Protein AF-A0A8X6IL96-F1 (afdb_monomer)

Sequence (147 aa):
MFSKVCVLGLVLCCLVVASRQVVKYKYFDEYLLHLEKRQQTILVEEVEIKVASPLLIRTGVVRSKEEQCCVLGQMAGEKGYHCFSHFYAARILYRNYNRVHNKKIPALLKGKPNPTADKLMRTFGQCVAHRGAIFHKCCRHAALMST

Solvent-accessible surface area (backbone atoms only — not comparable to full-atom values): 8749 Å² total; per-residue (Å²): 144,73,80,73,65,63,59,58,56,55,59,59,58,65,68,70,67,67,76,76,76,76,82,80,61,93,44,63,76,58,44,59,65,69,45,55,70,69,58,34,40,66,69,61,54,66,53,83,77,87,89,80,85,93,84,81,93,75,82,68,65,63,66,48,75,62,53,48,22,25,53,56,12,27,56,32,11,63,69,73,42,82,40,57,33,68,80,47,40,67,58,43,50,52,53,52,52,51,47,63,62,46,65,71,44,48,87,80,42,95,63,81,83,58,66,54,53,52,49,39,53,51,51,51,42,51,23,34,74,77,38,24,70,48,19,23,52,32,3,49,54,31,35,66,73,66,110

Structure (mmCIF, N/CA/C/O backbone):
data_AF-A0A8X6IL96-F1
#
_entry.id   AF-A0A8X6IL96-F1
#
loop_
_atom_site.group_PDB
_atom_site.id
_atom_site.type_symbol
_atom_site.label_atom_id
_atom_site.label_alt_id
_atom_site.label_comp_id
_atom_site.label_asym_id
_atom_site.label_entity_id
_atom_site.label_seq_id
_atom_site.pdbx_PDB_ins_code
_atom_site.Cartn_x
_atom_site.Cartn_y
_atom_site.Cartn_z
_atom_site.occupancy
_atom_site.B_iso_or_equiv
_atom_site.auth_seq_id
_atom_site.auth_comp_id
_atom_site.auth_asym_id
_atom_site.auth_atom_id
_atom_site.pdbx_PDB_model_num
ATOM 1 N N . MET A 1 1 ? 2.330 24.286 -56.671 1.00 46.97 1 MET A N 1
ATOM 2 C CA . MET A 1 1 ? 3.236 24.407 -55.501 1.00 46.97 1 MET A CA 1
ATOM 3 C C . MET A 1 1 ? 2.550 24.012 -54.175 1.00 46.97 1 MET A C 1
ATOM 5 O O . MET A 1 1 ? 2.704 24.717 -53.195 1.00 46.97 1 MET A O 1
ATOM 9 N N . PHE A 1 2 ? 1.841 22.873 -54.087 1.00 45.78 2 PHE A N 1
ATOM 10 C CA . PHE A 1 2 ? 1.086 22.505 -52.862 1.00 45.78 2 PHE A CA 1
ATOM 11 C C . PHE A 1 2 ? 1.437 21.134 -52.257 1.00 45.78 2 PHE A C 1
ATOM 13 O O . PHE A 1 2 ? 0.900 20.754 -51.226 1.00 45.78 2 PHE A O 1
ATOM 20 N N . SER A 1 3 ? 2.377 20.392 -52.848 1.00 46.38 3 SER A N 1
ATOM 21 C CA . SER A 1 3 ? 2.604 18.986 -52.473 1.00 46.38 3 SER A CA 1
ATOM 22 C C . SER A 1 3 ? 3.646 18.773 -51.356 1.00 46.38 3 SER A C 1
ATOM 24 O O . SER A 1 3 ? 3.723 17.693 -50.785 1.00 46.38 3 SER A O 1
ATOM 26 N N . LYS A 1 4 ? 4.432 19.797 -50.981 1.00 45.28 4 LYS A N 1
ATOM 27 C CA . LYS A 1 4 ? 5.501 19.662 -49.963 1.00 45.28 4 LYS A CA 1
ATOM 28 C C . LYS A 1 4 ? 5.077 20.006 -48.528 1.00 45.28 4 LYS A C 1
ATOM 30 O O . LYS A 1 4 ? 5.771 19.627 -47.593 1.00 45.28 4 LYS A O 1
ATOM 35 N N . VAL A 1 5 ? 3.940 20.681 -48.338 1.00 49.28 5 VAL A N 1
ATOM 36 C CA . VAL A 1 5 ? 3.504 21.158 -47.009 1.00 49.28 5 VAL A CA 1
ATOM 37 C C . VAL A 1 5 ? 2.803 20.056 -46.198 1.00 49.28 5 VAL A C 1
ATOM 39 O O . VAL A 1 5 ? 2.923 20.023 -44.978 1.00 49.28 5 VAL A O 1
ATOM 42 N N . CYS A 1 6 ? 2.151 19.090 -46.855 1.00 46.53 6 CYS A N 1
ATOM 43 C CA . CYS A 1 6 ? 1.444 18.005 -46.160 1.00 46.53 6 CYS A CA 1
ATOM 44 C C . CYS A 1 6 ? 2.375 16.959 -45.527 1.00 46.53 6 CYS A C 1
ATOM 46 O O . CYS A 1 6 ? 2.020 16.357 -44.518 1.00 46.53 6 CYS A O 1
ATOM 48 N N . VAL A 1 7 ? 3.576 16.753 -46.077 1.00 50.50 7 VAL A N 1
ATOM 49 C CA . VAL A 1 7 ? 4.490 15.709 -45.579 1.00 50.50 7 VAL A CA 1
ATOM 50 C C . VAL A 1 7 ? 5.169 16.137 -44.273 1.00 50.50 7 VAL A C 1
ATOM 52 O O . VAL A 1 7 ? 5.354 15.310 -43.384 1.00 50.50 7 VAL A O 1
ATOM 55 N N . LEU A 1 8 ? 5.460 17.433 -44.091 1.00 49.06 8 LEU A N 1
ATOM 56 C CA . LEU A 1 8 ? 6.066 17.927 -42.847 1.00 49.06 8 LEU A CA 1
ATOM 57 C C . LEU A 1 8 ? 5.102 17.887 -41.648 1.00 49.06 8 LEU A C 1
ATOM 59 O O . LEU A 1 8 ? 5.537 17.611 -40.532 1.00 49.06 8 LEU A O 1
ATOM 63 N N . GLY A 1 9 ? 3.802 18.121 -41.866 1.00 46.28 9 GLY A N 1
ATOM 64 C CA . GLY A 1 9 ? 2.798 18.077 -40.793 1.00 46.28 9 GLY A CA 1
ATOM 65 C C . GLY A 1 9 ? 2.574 16.669 -40.227 1.00 46.28 9 GLY A C 1
ATOM 66 O O . GLY A 1 9 ? 2.396 16.503 -39.021 1.00 46.28 9 GLY A O 1
ATOM 67 N N . LEU A 1 10 ? 2.656 15.644 -41.080 1.00 49.88 10 LEU A N 1
ATOM 68 C CA . LEU A 1 10 ? 2.497 14.240 -40.684 1.00 49.88 10 LEU A CA 1
ATOM 69 C C . LEU A 1 10 ? 3.703 13.704 -39.902 1.00 49.88 10 LEU A C 1
ATOM 71 O O . LEU A 1 10 ? 3.520 12.973 -38.931 1.00 49.88 10 LEU A O 1
ATOM 75 N N . VAL A 1 11 ? 4.926 14.120 -40.248 1.00 50.78 11 VAL A N 1
ATOM 76 C CA . VAL A 1 11 ? 6.131 13.715 -39.502 1.00 50.78 11 VAL A CA 1
ATOM 77 C C . VAL A 1 11 ? 6.166 14.353 -38.105 1.00 50.78 11 VAL A C 1
ATOM 79 O O . VAL A 1 11 ? 6.586 13.701 -37.149 1.00 50.78 11 VAL A O 1
ATOM 82 N N . LEU A 1 12 ? 5.650 15.579 -37.947 1.00 50.31 12 LEU A N 1
ATOM 83 C CA . LEU A 1 12 ? 5.562 16.233 -36.635 1.00 50.31 12 LEU A CA 1
ATOM 84 C C . LEU A 1 12 ? 4.483 15.621 -35.723 1.00 50.31 12 LEU A C 1
ATOM 86 O O . LEU A 1 12 ? 4.676 15.567 -34.511 1.00 50.31 12 LEU A O 1
ATOM 90 N N . CYS A 1 13 ? 3.375 15.118 -36.278 1.00 43.75 13 CYS A N 1
ATOM 91 C CA . CYS A 1 13 ? 2.331 14.446 -35.492 1.00 43.75 13 CYS A CA 1
ATOM 92 C C . CYS A 1 13 ? 2.753 13.055 -34.987 1.00 43.75 13 CYS A C 1
ATOM 94 O O . CYS A 1 13 ? 2.329 12.642 -33.907 1.00 43.75 13 CYS A O 1
ATOM 96 N N . CYS A 1 14 ? 3.628 12.348 -35.709 1.00 44.75 14 CYS A N 1
ATOM 97 C CA . CYS A 1 14 ? 4.111 11.028 -35.291 1.00 44.75 14 CYS A CA 1
ATOM 98 C C . CYS A 1 14 ? 5.092 11.070 -34.104 1.00 44.75 14 CYS A C 1
ATOM 100 O O . CYS A 1 14 ? 5.246 10.066 -33.414 1.00 44.75 14 CYS A O 1
ATOM 102 N N . LEU A 1 15 ? 5.730 12.213 -33.824 1.00 46.31 15 LEU A N 1
ATOM 103 C CA . LEU A 1 15 ? 6.689 12.344 -32.718 1.00 46.31 15 LEU A CA 1
ATOM 104 C C . LEU A 1 15 ? 6.036 12.617 -31.351 1.00 46.31 15 LEU A C 1
ATOM 106 O O . LEU A 1 15 ? 6.698 12.466 -30.326 1.00 46.31 15 LEU A O 1
ATOM 110 N N . VAL A 1 16 ? 4.751 12.992 -31.303 1.00 48.62 16 VAL A N 1
ATOM 111 C CA . VAL A 1 16 ? 4.069 13.374 -30.045 1.00 48.62 16 VAL A CA 1
ATOM 112 C C . VAL A 1 16 ? 3.215 12.245 -29.460 1.00 48.62 16 VAL A C 1
ATOM 114 O O . VAL A 1 16 ? 2.773 12.334 -28.315 1.00 48.62 16 VAL A O 1
ATOM 117 N N . VAL A 1 17 ? 3.072 11.112 -30.156 1.00 49.69 17 VAL A N 1
ATOM 118 C CA . VAL A 1 17 ? 2.607 9.873 -29.513 1.00 49.69 17 VAL A CA 1
ATOM 119 C C . VAL A 1 17 ? 3.790 9.261 -28.765 1.00 49.69 17 VAL A C 1
ATOM 121 O O . VAL A 1 17 ? 4.285 8.182 -29.083 1.00 49.69 17 VAL A O 1
ATOM 124 N N . ALA A 1 18 ? 4.271 9.981 -27.750 1.00 52.44 18 ALA A N 1
ATOM 125 C CA . ALA A 1 18 ? 5.062 9.400 -26.687 1.00 52.44 18 ALA A CA 1
ATOM 126 C C . ALA A 1 18 ? 4.180 8.324 -26.050 1.00 52.44 18 ALA A C 1
ATOM 128 O O . ALA A 1 18 ? 3.331 8.612 -25.203 1.00 52.44 18 ALA A O 1
ATOM 129 N N . SER A 1 19 ? 4.333 7.092 -26.536 1.00 50.28 19 SER A N 1
ATOM 130 C CA . SER A 1 19 ? 3.793 5.892 -25.923 1.00 50.28 19 SER A CA 1
ATOM 131 C C . SER A 1 19 ? 4.208 5.940 -24.460 1.00 50.28 19 SER A C 1
ATOM 133 O O . SER A 1 19 ? 5.371 5.711 -24.120 1.00 50.28 19 SER A O 1
ATOM 135 N N . ARG A 1 20 ? 3.282 6.351 -23.587 1.00 53.88 20 ARG A N 1
ATOM 136 C CA . ARG A 1 20 ? 3.468 6.259 -22.145 1.00 53.88 20 ARG A CA 1
ATOM 137 C C . ARG A 1 20 ? 3.554 4.770 -21.863 1.00 53.88 20 ARG A C 1
ATOM 139 O O . ARG A 1 20 ? 2.524 4.119 -21.710 1.00 53.88 20 ARG A O 1
ATOM 146 N N . GLN A 1 21 ? 4.768 4.222 -21.853 1.00 54.84 21 GLN A N 1
ATOM 147 C CA . GLN A 1 21 ? 5.010 2.872 -21.372 1.00 54.84 21 GLN A CA 1
ATOM 148 C C . GLN A 1 21 ? 4.441 2.811 -19.957 1.00 54.84 21 GLN A C 1
ATOM 150 O O . GLN A 1 21 ? 4.971 3.419 -19.027 1.00 54.84 21 GLN A O 1
ATOM 155 N N . VAL A 1 22 ? 3.300 2.140 -19.811 1.00 62.34 22 VAL A N 1
ATOM 156 C CA . VAL A 1 22 ? 2.684 1.924 -18.509 1.00 62.34 22 VAL A CA 1
ATOM 157 C C . VAL A 1 22 ? 3.603 0.959 -17.781 1.00 62.34 22 VAL A C 1
ATOM 159 O O . VAL A 1 22 ? 3.619 -0.237 -18.071 1.00 62.34 22 VAL A O 1
ATOM 162 N N . VAL A 1 23 ? 4.423 1.487 -16.874 1.00 74.88 23 VAL A N 1
ATOM 163 C CA . VAL A 1 23 ? 5.294 0.666 -16.036 1.00 74.88 23 VAL A CA 1
ATOM 164 C C . VAL A 1 23 ? 4.398 -0.258 -15.214 1.00 74.88 23 VAL A C 1
ATOM 166 O O . VAL A 1 23 ? 3.677 0.184 -14.319 1.00 74.88 23 VAL A O 1
ATOM 169 N N . LYS A 1 24 ? 4.401 -1.551 -15.549 1.00 79.38 24 LYS A N 1
ATOM 170 C CA . LYS A 1 24 ? 3.616 -2.558 -14.838 1.00 79.38 24 LYS A CA 1
ATOM 171 C C . LYS A 1 24 ? 4.460 -3.134 -13.710 1.00 79.38 24 LYS A C 1
ATOM 173 O O . LYS A 1 24 ? 5.390 -3.901 -13.943 1.00 79.38 24 LYS A O 1
ATOM 178 N N . TYR A 1 25 ? 4.130 -2.769 -12.479 1.00 88.31 25 TYR A N 1
ATOM 179 C CA . TYR A 1 25 ? 4.775 -3.339 -11.299 1.00 88.31 25 TYR A CA 1
ATOM 180 C C . TYR A 1 25 ? 4.190 -4.713 -10.998 1.00 88.31 25 TYR A C 1
ATOM 182 O O . TYR A 1 25 ? 2.971 -4.888 -11.040 1.00 88.31 25 TYR A O 1
ATOM 190 N N . LYS A 1 26 ? 5.050 -5.678 -10.658 1.00 88.19 26 LYS A N 1
ATOM 191 C CA . LYS A 1 26 ? 4.630 -7.055 -10.359 1.00 88.19 26 LYS A CA 1
ATOM 192 C C . LYS A 1 26 ? 3.890 -7.150 -9.023 1.00 88.19 26 LYS A C 1
ATOM 194 O O . LYS A 1 26 ? 3.049 -8.024 -8.840 1.00 88.19 26 LYS A O 1
ATOM 199 N N . TYR A 1 27 ? 4.186 -6.241 -8.098 1.00 89.94 27 TYR A N 1
ATOM 200 C CA . TYR A 1 27 ? 3.630 -6.250 -6.752 1.00 89.94 27 TYR A CA 1
ATOM 201 C C . TYR A 1 27 ? 3.235 -4.845 -6.300 1.00 89.94 27 TYR A C 1
ATOM 203 O O . TYR A 1 27 ? 3.864 -3.852 -6.669 1.00 89.94 27 TYR A O 1
ATOM 211 N N . PHE A 1 28 ? 2.234 -4.772 -5.426 1.00 92.06 28 PHE A N 1
ATOM 212 C CA . PHE A 1 28 ? 1.689 -3.502 -4.953 1.00 92.06 28 PHE A 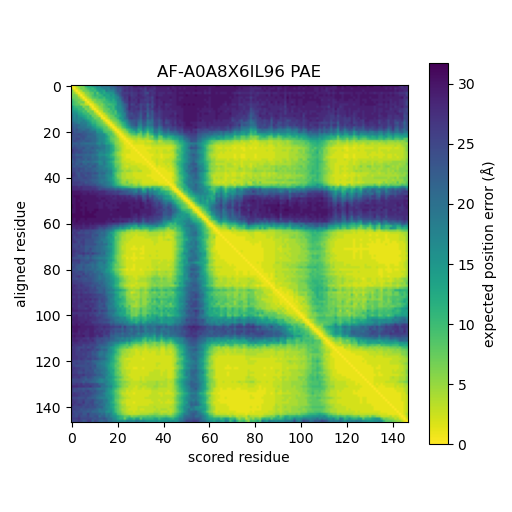CA 1
ATOM 213 C C . PHE A 1 28 ? 2.717 -2.635 -4.208 1.00 92.06 28 PHE A C 1
ATOM 215 O O . PHE A 1 28 ? 2.788 -1.433 -4.427 1.00 92.06 28 PHE A O 1
ATOM 222 N N . ASP A 1 29 ? 3.588 -3.222 -3.387 1.00 89.56 29 ASP A N 1
ATOM 223 C CA . ASP A 1 29 ? 4.638 -2.475 -2.685 1.00 89.56 29 ASP A CA 1
ATOM 224 C C . ASP A 1 29 ? 5.728 -1.918 -3.615 1.00 89.56 29 ASP A C 1
ATOM 226 O O . ASP A 1 29 ? 6.383 -0.945 -3.260 1.00 89.56 29 ASP A O 1
ATOM 230 N N . GLU A 1 30 ? 5.936 -2.494 -4.803 1.00 90.12 30 GLU A N 1
ATOM 231 C CA . GLU A 1 30 ? 6.770 -1.851 -5.832 1.00 90.12 30 GLU A CA 1
ATOM 232 C C . GLU A 1 30 ? 6.073 -0.636 -6.427 1.00 90.12 30 GLU A C 1
ATOM 234 O O . GLU A 1 30 ? 6.703 0.409 -6.574 1.00 90.12 30 GLU A O 1
ATOM 239 N N . TYR A 1 31 ? 4.777 -0.756 -6.711 1.00 91.19 31 TYR A N 1
ATOM 240 C CA . TYR A 1 31 ? 3.972 0.353 -7.205 1.00 91.19 31 TYR A CA 1
ATOM 241 C C . TYR A 1 31 ? 3.975 1.537 -6.227 1.00 91.19 31 TYR A C 1
ATOM 243 O O . TYR A 1 31 ? 4.247 2.664 -6.637 1.00 91.19 31 TYR A O 1
ATOM 251 N N . LEU A 1 32 ? 3.800 1.286 -4.923 1.00 90.25 32 LEU A N 1
ATOM 252 C CA . LEU A 1 32 ? 3.828 2.331 -3.888 1.00 90.25 32 LEU A CA 1
ATOM 253 C C . LEU A 1 32 ? 5.125 3.159 -3.887 1.00 90.25 32 LEU A C 1
ATOM 255 O O . LEU A 1 32 ? 5.089 4.358 -3.620 1.00 90.25 32 LEU A O 1
ATOM 259 N N . LEU A 1 33 ? 6.269 2.544 -4.206 1.00 87.44 33 LEU A N 1
ATOM 260 C CA . LEU A 1 33 ? 7.567 3.231 -4.234 1.00 87.44 33 LEU A CA 1
ATOM 261 C C . LEU A 1 33 ? 7.748 4.162 -5.430 1.00 87.44 33 LEU A C 1
ATOM 263 O O . LEU A 1 33 ? 8.573 5.073 -5.363 1.00 87.44 33 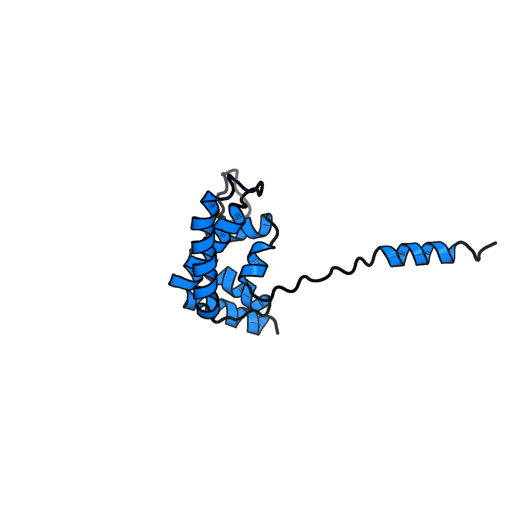LEU A O 1
ATOM 267 N N . HIS A 1 34 ? 6.982 3.940 -6.492 1.00 88.00 34 HIS A N 1
ATOM 268 C CA . HIS A 1 34 ? 7.055 4.717 -7.724 1.00 88.00 34 HIS A CA 1
ATOM 269 C C . HIS A 1 34 ? 5.903 5.708 -7.875 1.00 88.00 34 HIS A C 1
ATOM 271 O O . HIS A 1 34 ? 5.853 6.439 -8.862 1.00 88.00 34 HIS A O 1
ATOM 277 N N . LEU A 1 35 ? 4.999 5.766 -6.894 1.00 87.50 35 LEU A N 1
ATOM 278 C CA . LEU A 1 35 ? 4.035 6.852 -6.791 1.00 87.50 35 LEU A CA 1
ATOM 279 C C . LEU A 1 35 ? 4.755 8.198 -6.796 1.00 87.50 35 LEU A C 1
ATOM 281 O O . LEU A 1 35 ? 5.843 8.339 -6.228 1.00 87.50 35 LEU A O 1
ATOM 285 N N . GLU A 1 36 ? 4.110 9.209 -7.369 1.00 86.69 36 GLU A N 1
ATOM 286 C CA . GLU A 1 36 ? 4.611 10.573 -7.269 1.00 86.69 36 GLU A CA 1
ATOM 287 C C . GLU A 1 36 ? 4.746 10.966 -5.797 1.00 86.69 36 GLU A C 1
ATOM 289 O O . GLU A 1 36 ? 3.916 10.600 -4.959 1.00 86.69 36 GLU A O 1
ATOM 294 N N . LYS A 1 37 ? 5.762 11.769 -5.465 1.00 83.50 37 LYS A N 1
ATOM 295 C CA . LYS A 1 37 ? 6.010 12.186 -4.077 1.00 83.50 37 LYS A CA 1
ATOM 296 C C . LYS A 1 37 ? 4.759 12.786 -3.424 1.00 83.50 37 LYS A C 1
ATOM 298 O O . LYS A 1 37 ? 4.491 12.497 -2.267 1.00 83.50 37 LYS A O 1
ATOM 303 N N . ARG A 1 38 ? 3.957 13.546 -4.180 1.00 83.62 38 ARG A N 1
ATOM 304 C CA . ARG A 1 38 ? 2.677 14.105 -3.717 1.00 83.62 38 ARG A CA 1
ATOM 305 C C . ARG A 1 38 ? 1.674 13.019 -3.316 1.00 83.62 38 ARG A C 1
ATOM 307 O O . ARG A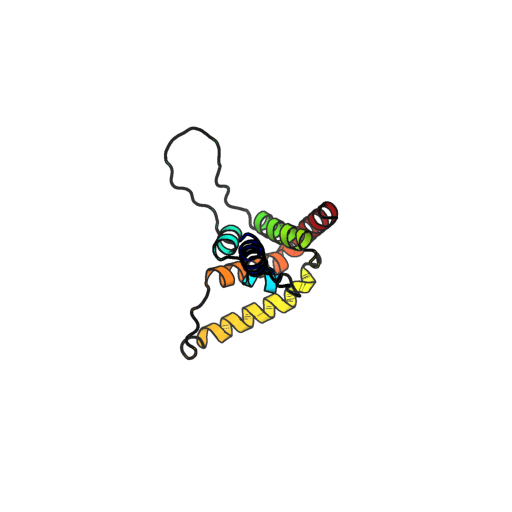 1 38 ? 1.038 13.140 -2.276 1.00 83.62 38 ARG A O 1
ATOM 314 N N . GLN A 1 39 ? 1.544 11.963 -4.115 1.00 85.31 39 GLN A N 1
ATOM 315 C CA . GLN A 1 39 ? 0.657 10.838 -3.813 1.00 85.31 39 GLN A CA 1
ATOM 3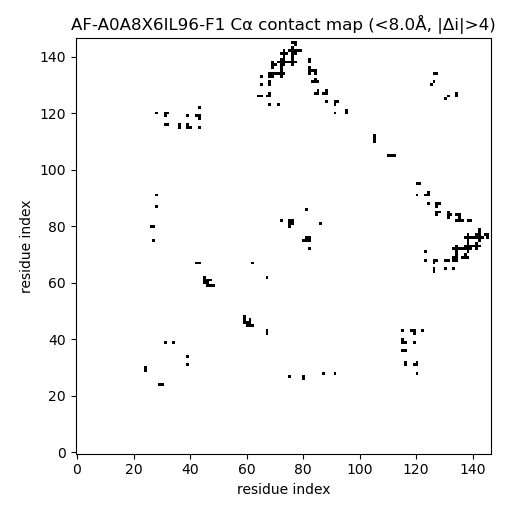16 C C . GLN A 1 39 ? 1.152 10.061 -2.596 1.00 85.31 39 GLN A C 1
ATOM 318 O O . GLN A 1 39 ? 0.356 9.745 -1.718 1.00 85.31 39 GLN A O 1
ATOM 323 N N . GLN A 1 40 ? 2.465 9.816 -2.505 1.00 87.19 40 GLN A N 1
ATOM 324 C CA . GLN A 1 40 ? 3.059 9.202 -1.317 1.00 87.19 40 GLN A CA 1
ATOM 325 C C . GLN A 1 40 ? 2.717 10.031 -0.080 1.00 87.19 40 GLN A C 1
ATOM 327 O O . GLN A 1 40 ? 2.172 9.491 0.871 1.00 87.19 40 GLN A O 1
ATOM 332 N N . THR A 1 41 ? 2.950 11.343 -0.128 1.00 84.25 41 THR A N 1
ATOM 333 C CA . TH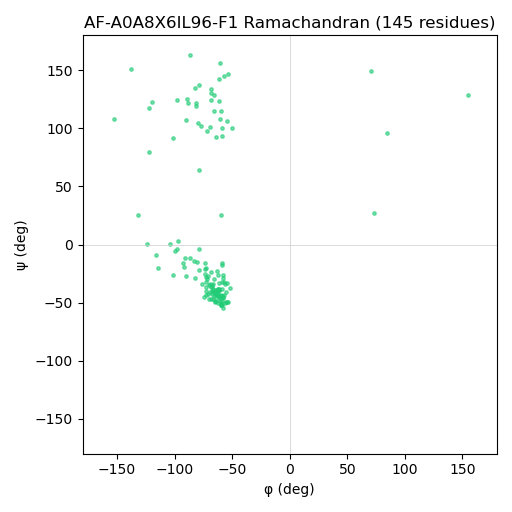R A 1 41 ? 2.633 12.278 0.953 1.00 84.25 41 THR A CA 1
ATOM 334 C C . THR A 1 41 ? 1.167 12.191 1.379 1.00 84.25 41 THR A C 1
ATOM 336 O O . THR A 1 41 ? 0.914 11.972 2.554 1.00 84.25 41 THR A O 1
ATOM 339 N N . ILE A 1 42 ? 0.206 12.233 0.450 1.00 84.12 42 ILE A N 1
ATOM 340 C CA . ILE A 1 42 ? -1.236 12.127 0.764 1.00 84.12 42 ILE A CA 1
ATOM 341 C C . ILE A 1 42 ? -1.592 10.812 1.480 1.00 84.12 42 ILE A C 1
ATOM 343 O O . ILE A 1 42 ? -2.520 10.779 2.290 1.00 84.12 42 ILE A O 1
ATOM 347 N N . LEU A 1 43 ? -0.875 9.726 1.179 1.00 83.81 43 LEU A N 1
ATOM 348 C CA . LEU A 1 43 ? -1.088 8.418 1.801 1.00 83.81 43 LEU A CA 1
ATOM 349 C C . LEU A 1 43 ? -0.473 8.304 3.201 1.00 83.81 43 LEU A C 1
ATOM 351 O O . LEU A 1 43 ? -0.891 7.432 3.961 1.00 83.81 43 LEU A O 1
ATOM 355 N N . VAL A 1 44 ? 0.516 9.142 3.541 1.00 80.56 44 VAL A N 1
ATOM 356 C CA . VAL A 1 44 ? 1.203 9.097 4.847 1.00 80.56 44 VAL A CA 1
ATOM 357 C C . VAL A 1 44 ? 1.032 10.338 5.720 1.00 80.56 44 VAL A C 1
ATOM 359 O O . VAL A 1 44 ? 1.493 10.329 6.868 1.00 80.56 44 VAL A O 1
ATOM 362 N N . GLU A 1 45 ? 0.453 11.413 5.199 1.00 72.88 45 GLU A N 1
ATOM 363 C CA . GLU A 1 45 ? 0.135 12.613 5.965 1.00 72.88 45 GLU A CA 1
ATOM 364 C C . GLU A 1 45 ? -1.184 12.463 6.719 1.00 72.88 45 GLU A C 1
ATOM 366 O O . GLU A 1 45 ? -2.209 12.036 6.185 1.00 72.88 45 GLU A O 1
ATOM 371 N N . GLU A 1 46 ? -1.124 12.874 7.980 1.00 58.81 46 GLU A N 1
ATOM 372 C CA . GLU A 1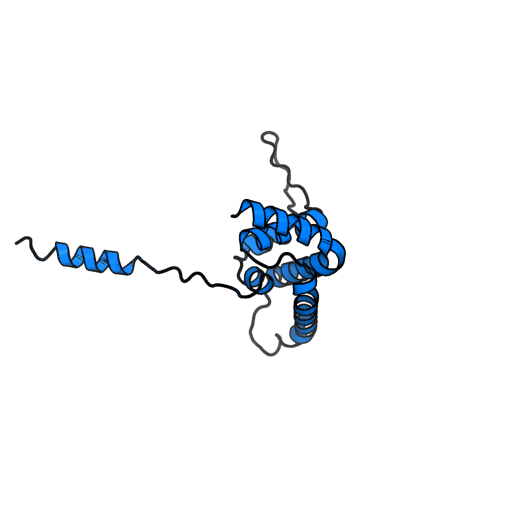 46 ? -2.265 13.359 8.740 1.00 58.81 46 GLU A CA 1
ATOM 373 C C . GLU A 1 46 ? -2.428 14.825 8.317 1.00 58.81 46 GLU A C 1
ATOM 375 O O . GLU A 1 46 ? -1.478 15.602 8.405 1.00 58.81 46 GLU A O 1
ATOM 380 N N . VAL A 1 47 ? -3.567 15.192 7.730 1.00 49.34 47 VAL A N 1
ATOM 381 C CA . VAL A 1 47 ? -3.749 16.532 7.156 1.00 49.34 47 VAL A CA 1
ATOM 382 C C . VAL A 1 47 ? -3.992 17.536 8.291 1.00 49.34 47 VAL A C 1
ATOM 384 O O . VAL A 1 47 ? -5.104 17.610 8.803 1.00 49.34 47 VAL A O 1
ATOM 387 N N . GLU A 1 48 ? -2.980 18.318 8.679 1.00 41.81 48 GLU A N 1
ATOM 388 C CA . GLU A 1 48 ? -3.135 19.493 9.556 1.00 41.81 48 GLU A CA 1
ATOM 389 C C . GLU A 1 48 ? -3.414 20.754 8.716 1.00 41.81 48 GLU A C 1
ATOM 391 O O . GLU A 1 48 ? -2.644 21.093 7.816 1.00 41.81 48 GLU A O 1
ATOM 396 N N . ILE A 1 49 ? -4.503 21.480 9.005 1.00 42.06 49 ILE A N 1
ATOM 397 C CA . ILE A 1 49 ? -4.833 22.756 8.344 1.00 42.06 49 ILE A CA 1
ATOM 398 C C . ILE A 1 49 ? -4.887 23.872 9.391 1.00 42.06 49 ILE A C 1
ATOM 400 O O . ILE A 1 49 ? -5.665 23.814 10.341 1.00 42.06 49 ILE A O 1
ATOM 404 N N . LYS A 1 50 ? -4.068 24.913 9.184 1.00 37.44 50 LYS A N 1
ATOM 405 C CA . LYS A 1 50 ? -4.105 26.177 9.933 1.00 37.44 50 LYS A CA 1
ATOM 406 C C . LYS A 1 50 ? -5.383 26.958 9.609 1.00 37.44 50 LYS A C 1
ATOM 408 O O . LYS A 1 50 ? -5.754 27.109 8.449 1.00 37.44 50 LYS A O 1
ATOM 413 N N . VAL A 1 51 ? -6.017 27.457 10.665 1.00 35.19 51 VAL A N 1
ATOM 414 C CA . VAL A 1 51 ? -7.313 28.145 10.678 1.00 35.19 51 VAL A CA 1
ATOM 415 C C . VAL A 1 51 ? -7.232 29.512 9.993 1.00 35.19 51 VAL A C 1
ATOM 417 O O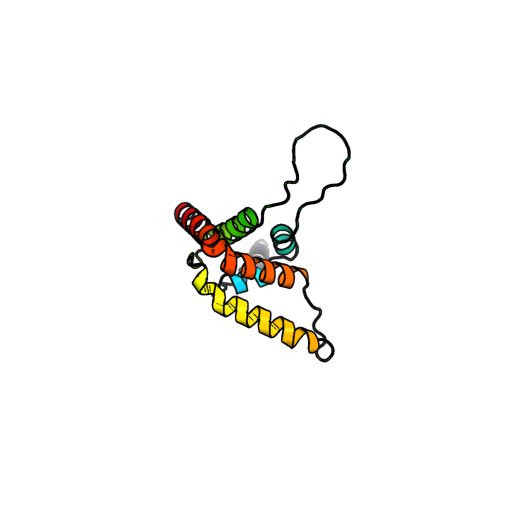 . VAL A 1 51 ? -6.471 30.370 10.431 1.00 35.19 51 VAL A O 1
ATOM 420 N N . ALA A 1 52 ? -8.076 29.743 8.984 1.00 34.72 52 ALA A N 1
ATOM 421 C CA . ALA A 1 52 ? -8.556 31.078 8.632 1.00 34.72 52 ALA A CA 1
ATOM 422 C C . ALA A 1 52 ? -9.941 31.003 7.957 1.00 34.72 52 ALA A C 1
ATOM 424 O O . ALA A 1 52 ? -10.061 30.616 6.799 1.00 34.72 52 ALA A O 1
ATOM 425 N N . SER A 1 53 ? -10.945 31.447 8.715 1.00 33.84 53 SER A N 1
ATOM 426 C CA . SER A 1 53 ? -12.276 31.923 8.314 1.00 33.84 53 SER A CA 1
ATOM 427 C C . SER A 1 53 ? -13.346 30.957 7.773 1.00 33.84 53 SER A C 1
ATOM 429 O O . SER A 1 53 ? -13.048 29.919 7.185 1.00 33.84 53 SER A O 1
ATOM 431 N N . PRO A 1 54 ? -14.632 31.291 8.028 1.00 47.94 54 PRO A N 1
ATOM 432 C CA . PRO A 1 54 ? -15.750 30.370 7.951 1.00 47.94 54 PRO A CA 1
ATOM 433 C C . PRO A 1 54 ? -16.457 30.520 6.607 1.00 47.94 54 PRO A C 1
ATOM 435 O O . PRO A 1 54 ? -16.867 31.622 6.266 1.00 47.94 54 PRO A O 1
ATOM 438 N N . LEU A 1 55 ? -16.582 29.422 5.863 1.00 40.22 55 LEU A N 1
ATOM 439 C CA . LEU A 1 55 ? -17.643 29.073 4.903 1.00 40.22 55 LEU A CA 1
ATOM 440 C C . LEU A 1 55 ? -17.045 28.086 3.886 1.00 40.22 55 LEU A C 1
ATOM 442 O O . LEU A 1 55 ? -16.006 28.347 3.291 1.00 40.22 55 LEU A O 1
ATOM 446 N N . LEU A 1 56 ? -17.743 26.963 3.694 1.00 38.78 56 LEU A N 1
ATOM 447 C CA . LEU A 1 56 ? -17.381 25.759 2.927 1.00 38.78 56 LEU A CA 1
ATOM 448 C C . LEU A 1 56 ? -16.535 24.728 3.689 1.00 38.78 56 LEU A C 1
ATOM 450 O O . LEU A 1 56 ? -15.311 24.756 3.773 1.00 38.78 56 LEU A O 1
ATOM 454 N N . ILE A 1 57 ? -17.274 23.760 4.225 1.00 43.78 57 ILE A N 1
ATOM 455 C CA . ILE A 1 57 ? -16.821 22.565 4.925 1.00 43.78 57 ILE A CA 1
ATOM 456 C C . ILE A 1 57 ? -15.921 21.741 3.992 1.00 43.78 57 ILE A C 1
ATOM 458 O O . ILE A 1 57 ? -16.390 20.981 3.148 1.00 43.78 57 ILE A O 1
ATOM 462 N N . ARG A 1 58 ? -14.606 21.869 4.175 1.00 38.56 58 ARG A N 1
ATOM 463 C CA . ARG A 1 58 ? -13.620 20.850 3.805 1.00 38.56 58 ARG A CA 1
ATOM 464 C C . ARG A 1 58 ? -12.850 20.490 5.071 1.00 38.56 58 ARG A C 1
ATOM 466 O O . ARG A 1 58 ? -11.772 21.008 5.341 1.00 38.56 58 ARG A O 1
ATOM 473 N N . THR A 1 59 ? -13.467 19.655 5.897 1.00 37.31 59 THR A N 1
ATOM 474 C CA . THR A 1 59 ? -12.897 19.155 7.151 1.00 37.31 59 THR A CA 1
ATOM 475 C C . THR A 1 59 ? -11.684 18.275 6.859 1.00 37.31 59 THR A C 1
ATOM 477 O O . THR A 1 59 ? -11.812 17.216 6.244 1.00 37.31 59 THR A O 1
ATOM 480 N N . GLY A 1 60 ? -10.498 18.713 7.287 1.00 44.75 60 GLY A N 1
ATOM 481 C CA . GLY A 1 60 ? -9.302 17.875 7.345 1.00 44.75 60 GLY A CA 1
ATOM 482 C C . GLY A 1 60 ? -9.451 16.863 8.477 1.00 44.75 60 GLY A C 1
ATOM 483 O O . GLY A 1 60 ? -9.244 17.198 9.637 1.00 44.75 60 GLY A O 1
ATOM 484 N N . VAL A 1 61 ? -9.872 15.644 8.142 1.00 53.31 61 VAL A N 1
ATOM 485 C CA . VAL A 1 61 ? -9.978 14.528 9.089 1.00 53.31 61 VAL A CA 1
ATOM 486 C C . VAL A 1 61 ? -8.631 13.806 9.117 1.00 53.31 61 VAL A C 1
ATOM 488 O O . VAL A 1 61 ? -8.153 13.340 8.079 1.00 53.31 61 VAL A O 1
ATOM 491 N N . VAL A 1 62 ? -8.003 13.721 10.295 1.00 57.38 62 VAL A N 1
ATOM 492 C CA . VAL A 1 62 ? -6.859 12.826 10.514 1.00 57.38 62 VAL A CA 1
ATOM 493 C C . VAL A 1 62 ? -7.344 11.411 10.244 1.00 57.38 62 VAL A C 1
ATOM 495 O O . VAL A 1 62 ? -8.213 10.910 10.957 1.00 57.38 62 VAL A O 1
ATOM 498 N N . ARG A 1 63 ? -6.802 10.771 9.202 1.00 69.00 63 ARG A N 1
ATOM 499 C CA . ARG A 1 63 ? -7.230 9.417 8.869 1.00 69.00 63 ARG A CA 1
ATOM 500 C C . ARG A 1 63 ? -6.835 8.468 9.979 1.00 69.00 63 ARG A C 1
ATOM 502 O O . ARG A 1 63 ? -5.656 8.397 10.339 1.00 69.00 63 ARG A O 1
ATOM 509 N N . SER A 1 64 ? -7.792 7.684 10.457 1.00 85.19 64 SER A N 1
ATOM 510 C CA . SER A 1 64 ? -7.477 6.610 11.391 1.00 85.19 64 SER A CA 1
ATOM 511 C C . SER A 1 64 ? -6.518 5.607 10.732 1.00 85.19 64 SER A C 1
ATOM 513 O O . SER A 1 64 ? -6.463 5.460 9.507 1.00 85.19 64 SER A O 1
ATOM 515 N N . LYS A 1 65 ? -5.756 4.856 11.534 1.00 88.00 65 LYS A N 1
ATOM 516 C CA . LYS A 1 65 ? -4.875 3.794 11.005 1.00 88.00 65 LYS A CA 1
ATOM 517 C C . LYS A 1 65 ? -5.655 2.739 10.207 1.00 88.00 65 LYS A C 1
ATOM 519 O O . LYS A 1 65 ? -5.087 2.072 9.345 1.00 88.00 65 LYS A O 1
ATOM 524 N N . GLU A 1 66 ? -6.938 2.571 10.509 1.00 89.88 66 GLU A N 1
ATOM 525 C CA . GLU A 1 66 ? -7.847 1.683 9.787 1.00 89.88 66 GLU A CA 1
ATOM 526 C C . GLU A 1 66 ? -8.246 2.263 8.433 1.00 89.88 66 GLU A C 1
ATOM 528 O O . GLU A 1 66 ? -8.146 1.565 7.427 1.00 89.88 66 GLU A O 1
ATOM 533 N N . GLU A 1 67 ? -8.590 3.550 8.380 1.00 89.81 67 GLU A N 1
ATOM 534 C CA . GLU A 1 67 ? -8.883 4.258 7.131 1.00 89.81 67 GLU A CA 1
ATOM 535 C C . GLU A 1 67 ? -7.673 4.274 6.199 1.00 89.81 67 GLU A C 1
ATOM 537 O O . GLU A 1 67 ? -7.803 3.946 5.022 1.00 89.81 67 GLU A O 1
ATOM 542 N N . GLN A 1 68 ? -6.478 4.572 6.718 1.00 90.25 68 GLN A N 1
ATOM 543 C CA . GLN A 1 68 ? -5.238 4.498 5.936 1.00 90.25 68 GLN A CA 1
ATOM 544 C C . GLN A 1 68 ? -5.037 3.096 5.343 1.00 90.25 68 GLN A C 1
ATOM 546 O O . GLN A 1 68 ? -4.690 2.950 4.171 1.00 90.25 68 GLN A O 1
ATOM 551 N N . CYS A 1 69 ? -5.292 2.052 6.134 1.00 93.12 69 CYS A N 1
ATOM 552 C CA . CYS A 1 69 ? -5.168 0.670 5.685 1.00 93.12 69 CYS A CA 1
ATOM 553 C C . CYS A 1 69 ? -6.233 0.294 4.641 1.00 93.12 69 CYS A C 1
ATOM 555 O O . CYS A 1 69 ? -5.934 -0.416 3.679 1.00 93.12 69 CYS A O 1
ATOM 557 N N . CYS A 1 70 ? -7.452 0.816 4.787 1.00 94.81 70 CYS A N 1
ATOM 558 C CA . CYS A 1 70 ? -8.525 0.640 3.816 1.00 94.81 70 CYS A CA 1
ATOM 559 C C . CYS A 1 70 ? -8.203 1.322 2.480 1.00 94.81 70 CYS A C 1
ATOM 561 O O . CYS A 1 70 ? -8.351 0.682 1.441 1.00 94.81 70 CYS A O 1
ATOM 563 N N . VAL A 1 71 ? -7.680 2.555 2.496 1.00 94.12 71 VAL A N 1
ATOM 564 C CA . VAL A 1 71 ? -7.239 3.278 1.286 1.00 94.12 71 VAL A CA 1
ATOM 565 C C . VAL A 1 71 ? -6.151 2.495 0.545 1.00 94.12 71 VAL A C 1
ATOM 567 O O . VAL A 1 71 ? -6.229 2.328 -0.671 1.00 94.12 71 VAL A O 1
ATOM 570 N N . LEU A 1 72 ? -5.166 1.943 1.265 1.00 94.38 72 LEU A N 1
ATOM 571 C CA . LEU A 1 72 ? -4.150 1.071 0.660 1.00 94.38 72 LEU A CA 1
ATOM 572 C C . LEU A 1 72 ? -4.774 -0.187 0.037 1.00 94.38 72 LEU A C 1
ATOM 574 O O . LEU A 1 72 ? -4.350 -0.610 -1.037 1.00 94.38 72 LEU A O 1
ATOM 578 N N . GLY A 1 73 ? -5.786 -0.766 0.689 1.00 95.31 73 GLY A N 1
ATOM 579 C CA . GLY A 1 73 ? -6.557 -1.886 0.151 1.00 95.31 73 GLY A CA 1
ATOM 580 C C . GLY A 1 73 ? -7.295 -1.520 -1.135 1.00 95.31 73 GLY A C 1
ATOM 581 O O . GLY A 1 73 ? -7.146 -2.220 -2.133 1.00 95.31 73 GLY A O 1
ATOM 582 N N . GLN A 1 74 ? -8.035 -0.410 -1.141 1.00 96.00 74 GLN A N 1
ATOM 583 C CA . GLN A 1 74 ? -8.767 0.075 -2.317 1.00 96.00 74 GLN A CA 1
ATOM 584 C C . GLN A 1 74 ? -7.835 0.251 -3.515 1.00 96.00 74 GLN A C 1
ATOM 586 O O . GLN A 1 74 ? -8.080 -0.333 -4.567 1.00 96.00 74 GLN A O 1
ATOM 591 N N . MET A 1 75 ? -6.706 0.938 -3.322 1.00 94.25 75 MET A N 1
ATOM 592 C CA . MET A 1 75 ? -5.707 1.124 -4.377 1.00 94.25 75 MET A CA 1
ATOM 593 C C . MET A 1 75 ? -5.156 -0.199 -4.917 1.00 94.25 75 MET A C 1
ATOM 595 O O . MET A 1 75 ? -4.891 -0.312 -6.114 1.00 94.25 75 MET A O 1
ATOM 599 N N . ALA A 1 76 ? -4.949 -1.197 -4.054 1.00 94.56 76 ALA A N 1
ATOM 600 C CA . ALA A 1 76 ? -4.513 -2.515 -4.498 1.00 94.56 76 ALA A CA 1
ATOM 601 C C . ALA A 1 76 ? -5.579 -3.181 -5.384 1.00 94.56 76 ALA A C 1
ATOM 603 O O . ALA A 1 76 ? -5.238 -3.698 -6.448 1.00 94.56 76 ALA A O 1
ATOM 604 N N . GLY A 1 77 ? -6.853 -3.111 -4.986 1.00 94.56 77 GLY A N 1
ATOM 605 C CA . GLY A 1 77 ? -7.984 -3.669 -5.732 1.00 94.56 77 GLY A CA 1
ATOM 606 C C . GLY A 1 77 ? -8.212 -2.986 -7.081 1.00 94.56 77 GLY A C 1
ATOM 607 O O . GLY A 1 77 ? -8.252 -3.667 -8.102 1.00 94.56 77 GLY A O 1
ATOM 608 N N . GLU A 1 78 ? -8.252 -1.651 -7.106 1.00 93.25 78 GLU A N 1
ATOM 609 C CA . GLU A 1 78 ? -8.405 -0.834 -8.326 1.00 93.25 78 GLU A CA 1
ATOM 610 C C . GLU A 1 78 ? -7.309 -1.098 -9.367 1.00 93.25 78 GLU A C 1
ATOM 612 O O . GLU A 1 78 ? -7.508 -0.929 -10.569 1.00 93.25 78 GLU A O 1
ATOM 617 N N . LYS A 1 79 ? -6.115 -1.489 -8.910 1.00 91.31 79 LYS A N 1
ATOM 618 C CA . LYS A 1 79 ? -4.970 -1.801 -9.774 1.00 91.31 79 LYS A CA 1
ATOM 619 C C . LYS A 1 79 ? -4.813 -3.296 -10.065 1.00 91.31 79 LYS A C 1
ATOM 621 O O . LYS A 1 79 ? -3.860 -3.671 -10.747 1.00 91.31 79 LYS A O 1
ATOM 626 N N . GLY A 1 80 ? -5.722 -4.143 -9.578 1.00 93.19 80 GLY A N 1
ATOM 627 C CA . GLY A 1 80 ? -5.716 -5.585 -9.838 1.00 93.19 80 GLY A CA 1
ATOM 628 C C . GLY A 1 80 ? -4.628 -6.363 -9.090 1.00 93.19 80 GLY A C 1
ATOM 629 O O . GLY A 1 80 ? -4.170 -7.401 -9.569 1.00 93.19 80 GLY A O 1
ATOM 630 N N . TYR A 1 81 ? -4.176 -5.874 -7.935 1.00 94.44 81 TYR A N 1
ATOM 631 C CA . TYR A 1 81 ? -3.225 -6.582 -7.078 1.00 94.44 81 TYR A CA 1
ATOM 632 C C . TYR A 1 81 ? -3.924 -7.548 -6.100 1.00 94.44 81 TYR A C 1
ATOM 634 O O . TYR A 1 81 ? -5.122 -7.464 -5.842 1.00 94.44 81 TYR A O 1
ATOM 642 N N . HIS A 1 82 ? -3.163 -8.487 -5.526 1.00 93.56 82 HIS A N 1
ATOM 643 C CA . HIS A 1 82 ? -3.684 -9.487 -4.589 1.00 93.56 82 HIS A CA 1
ATOM 644 C C . HIS A 1 82 ? -4.295 -8.875 -3.316 1.00 93.56 82 HIS A C 1
ATOM 646 O O . HIS A 1 82 ? -3.615 -8.251 -2.515 1.00 93.56 82 HIS A O 1
ATOM 652 N N . CYS A 1 83 ? -5.557 -9.181 -3.023 1.00 94.50 83 CYS A N 1
ATOM 653 C CA . CYS A 1 83 ? -6.204 -8.688 -1.800 1.00 94.50 83 CYS A CA 1
ATOM 654 C C . CYS A 1 83 ? -5.843 -9.449 -0.518 1.00 94.50 83 CYS A C 1
ATOM 656 O O . CYS A 1 83 ? -6.287 -9.089 0.571 1.00 94.50 83 CYS A O 1
ATOM 658 N N . PHE A 1 84 ? -5.061 -10.522 -0.595 1.00 92.94 84 PHE A N 1
ATOM 659 C CA . PHE A 1 84 ? -4.633 -11.247 0.596 1.00 92.94 84 PHE A CA 1
ATOM 660 C C . PHE A 1 84 ? -3.467 -10.515 1.268 1.00 92.94 84 PHE A C 1
ATOM 662 O O . PHE A 1 84 ? -2.342 -10.580 0.789 1.00 92.94 84 PHE A O 1
ATOM 669 N N . SER A 1 85 ? -3.715 -9.820 2.383 1.00 89.44 85 SER A N 1
ATOM 670 C CA . SER A 1 85 ? -2.709 -8.973 3.047 1.00 89.44 85 SER A CA 1
ATOM 671 C C . SER A 1 85 ? -1.419 -9.728 3.391 1.00 89.44 85 SER A C 1
ATOM 673 O O . SER A 1 85 ? -0.324 -9.215 3.166 1.00 89.44 85 SER A O 1
ATOM 675 N N . HIS A 1 86 ? -1.527 -10.972 3.872 1.00 87.00 86 HIS A N 1
ATOM 676 C CA . HIS A 1 86 ? -0.370 -11.793 4.244 1.00 87.00 86 HIS A CA 1
ATOM 677 C C . HIS A 1 86 ? 0.560 -12.117 3.072 1.00 87.00 86 HIS A C 1
ATOM 679 O O . HIS A 1 86 ? 1.750 -12.325 3.305 1.00 87.00 86 HIS A O 1
ATOM 685 N N . PHE A 1 87 ? 0.071 -12.065 1.827 1.00 88.06 87 PHE A N 1
ATOM 686 C CA . PHE A 1 87 ? 0.915 -12.171 0.633 1.00 88.06 87 PHE A CA 1
ATOM 687 C C . PHE A 1 87 ? 2.048 -11.131 0.636 1.00 88.06 87 PHE A C 1
ATOM 689 O O . PHE A 1 87 ? 3.154 -11.402 0.172 1.00 88.06 87 PHE A O 1
ATOM 696 N N . TYR A 1 88 ? 1.801 -9.950 1.208 1.00 88.00 88 TYR A N 1
ATOM 697 C CA . TYR A 1 88 ? 2.786 -8.874 1.280 1.00 88.00 88 TYR A CA 1
ATOM 698 C C . TYR A 1 88 ? 3.625 -8.881 2.562 1.00 88.00 88 TYR A C 1
ATOM 700 O O . TYR A 1 88 ? 4.695 -8.272 2.585 1.00 88.00 88 TYR A O 1
ATOM 708 N N . ALA A 1 89 ? 3.171 -9.555 3.624 1.00 83.31 89 ALA A N 1
ATOM 709 C CA . ALA A 1 89 ? 3.737 -9.432 4.969 1.00 83.31 89 ALA A CA 1
ATOM 710 C C . ALA A 1 89 ? 5.232 -9.777 5.017 1.00 83.31 89 ALA A C 1
ATOM 712 O O . ALA A 1 89 ? 6.044 -8.945 5.422 1.00 83.31 89 ALA A O 1
ATOM 713 N N . ALA A 1 90 ? 5.610 -10.966 4.536 1.00 75.94 90 ALA A N 1
ATOM 714 C CA . ALA A 1 90 ? 7.002 -11.421 4.548 1.00 75.94 90 ALA A CA 1
ATOM 715 C C . ALA A 1 90 ? 7.918 -10.500 3.722 1.00 75.94 90 ALA A C 1
ATOM 717 O O . ALA A 1 90 ? 9.033 -10.169 4.128 1.00 75.94 90 ALA A O 1
ATOM 718 N N . ARG A 1 91 ? 7.418 -10.020 2.578 1.00 81.56 91 ARG A N 1
ATOM 719 C CA . ARG A 1 91 ? 8.183 -9.193 1.641 1.00 81.56 91 ARG A CA 1
ATOM 720 C C . ARG A 1 91 ? 8.412 -7.778 2.162 1.00 81.56 91 ARG A C 1
ATOM 722 O O . ARG A 1 91 ? 9.525 -7.261 2.066 1.00 81.56 91 ARG A O 1
ATOM 729 N N . ILE A 1 92 ? 7.381 -7.165 2.743 1.00 82.94 92 ILE A N 1
ATOM 730 C CA . ILE A 1 92 ? 7.491 -5.846 3.376 1.00 82.94 92 ILE A CA 1
ATOM 731 C C . ILE A 1 92 ? 8.379 -5.929 4.616 1.00 82.94 92 ILE A C 1
ATOM 733 O O . ILE A 1 92 ? 9.211 -5.046 4.815 1.00 82.94 92 ILE A O 1
ATOM 737 N N . LEU A 1 93 ? 8.246 -6.987 5.423 1.00 75.31 93 LEU A N 1
ATOM 738 C CA . LEU A 1 93 ? 9.066 -7.181 6.618 1.00 75.31 93 LEU A CA 1
ATOM 739 C C . LEU A 1 93 ? 10.549 -7.276 6.252 1.00 75.31 93 LEU A C 1
ATOM 741 O O . LEU A 1 93 ? 11.355 -6.526 6.801 1.00 75.31 93 LEU A O 1
ATOM 745 N N . TYR A 1 94 ? 10.896 -8.097 5.256 1.00 74.62 94 TYR A N 1
ATOM 746 C CA . TYR A 1 94 ? 12.274 -8.218 4.778 1.00 74.62 94 TYR A CA 1
ATOM 747 C C . TYR A 1 94 ? 12.806 -6.901 4.191 1.00 74.62 94 TYR A C 1
ATOM 749 O O . TYR A 1 94 ? 13.914 -6.472 4.510 1.00 74.62 94 TYR A O 1
ATOM 757 N N . ARG A 1 95 ? 11.998 -6.189 3.393 1.00 76.62 95 ARG A N 1
ATOM 758 C CA . ARG A 1 95 ? 12.375 -4.873 2.845 1.00 76.62 95 ARG A CA 1
ATOM 759 C C . ARG A 1 95 ? 12.595 -3.832 3.941 1.00 76.62 95 ARG A C 1
ATOM 761 O O . ARG A 1 95 ? 13.562 -3.078 3.867 1.00 76.62 95 ARG A O 1
ATOM 768 N N . ASN A 1 96 ? 11.736 -3.788 4.954 1.00 71.75 96 ASN A N 1
ATOM 769 C CA . ASN A 1 96 ? 11.861 -2.852 6.068 1.00 71.75 96 ASN A CA 1
ATOM 770 C C . ASN A 1 96 ? 13.072 -3.184 6.954 1.00 71.75 96 ASN A C 1
ATOM 772 O O . ASN A 1 96 ? 13.804 -2.266 7.325 1.00 71.75 96 ASN A O 1
ATOM 776 N N . TYR A 1 97 ? 13.328 -4.468 7.225 1.00 74.88 97 TYR A N 1
ATOM 777 C CA . TYR A 1 97 ? 14.526 -4.934 7.931 1.00 74.88 97 TYR A CA 1
ATOM 778 C C . TYR A 1 97 ? 15.804 -4.533 7.179 1.00 74.88 97 TYR A C 1
ATOM 780 O O . TYR A 1 97 ? 16.656 -3.827 7.727 1.00 74.88 97 TYR A O 1
ATOM 788 N N . ASN A 1 98 ? 15.883 -4.861 5.885 1.00 74.69 98 ASN A N 1
ATOM 789 C CA . ASN A 1 98 ? 17.020 -4.500 5.041 1.00 74.69 98 ASN A CA 1
ATOM 790 C C . ASN A 1 98 ? 17.200 -2.986 4.930 1.00 74.69 98 ASN A C 1
ATOM 792 O O . ASN A 1 98 ? 18.328 -2.522 4.872 1.00 74.69 98 ASN A O 1
ATOM 796 N N . ARG A 1 99 ? 16.129 -2.184 4.945 1.00 71.81 99 ARG A N 1
ATOM 797 C CA . ARG A 1 99 ? 16.238 -0.714 4.961 1.00 71.81 99 ARG A CA 1
ATOM 798 C C . ARG A 1 99 ? 16.820 -0.177 6.259 1.00 71.81 99 ARG A C 1
ATOM 800 O O . ARG A 1 99 ? 17.597 0.768 6.210 1.00 71.81 99 ARG A O 1
ATOM 807 N N . VAL A 1 100 ? 16.451 -0.735 7.410 1.00 70.81 100 VAL A N 1
ATOM 808 C CA . VAL A 1 100 ? 17.033 -0.325 8.700 1.00 70.81 100 VAL A CA 1
ATOM 809 C C . VAL A 1 100 ? 18.520 -0.663 8.737 1.00 70.81 100 VAL A C 1
ATOM 811 O O . VAL A 1 100 ? 19.322 0.178 9.141 1.00 70.81 100 VAL A O 1
ATOM 814 N N . HIS A 1 101 ? 18.893 -1.842 8.241 1.00 70.31 101 HIS A N 1
ATOM 815 C CA . HIS A 1 101 ? 20.291 -2.240 8.119 1.00 70.31 101 HIS A CA 1
ATOM 816 C C . HIS A 1 101 ? 21.047 -1.350 7.116 1.00 70.31 101 HIS A C 1
ATOM 818 O O . HIS A 1 101 ? 22.083 -0.764 7.432 1.00 70.31 101 HIS A O 1
ATOM 824 N N . ASN A 1 102 ? 20.466 -1.149 5.934 1.00 65.25 102 ASN A N 1
ATOM 825 C CA . ASN A 1 102 ? 21.066 -0.377 4.855 1.00 65.25 102 ASN A CA 1
ATOM 826 C C . ASN A 1 102 ? 21.046 1.123 5.113 1.00 65.25 102 ASN A C 1
ATOM 828 O O . ASN A 1 102 ? 21.829 1.801 4.479 1.00 65.25 102 ASN A O 1
ATOM 832 N N . LYS A 1 103 ? 20.256 1.668 6.050 1.00 63.59 103 LYS A N 1
ATOM 833 C CA . LYS A 1 103 ? 20.342 3.083 6.470 1.00 63.59 103 LYS A CA 1
ATOM 834 C C . LYS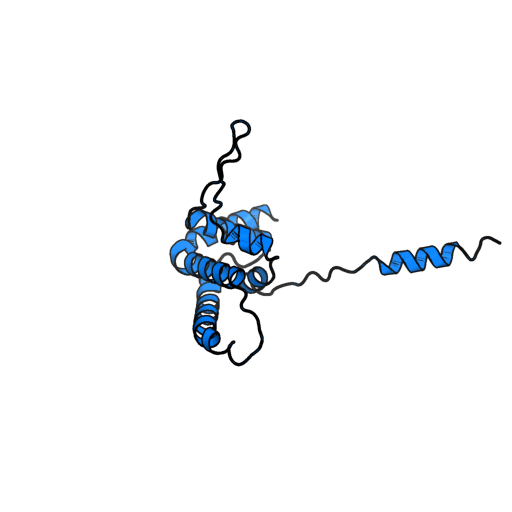 A 1 103 ? 21.717 3.471 7.020 1.00 63.59 103 LYS A C 1
ATOM 836 O O . LYS A 1 103 ? 22.030 4.657 7.041 1.00 63.59 103 LYS A O 1
ATOM 841 N N . LYS A 1 104 ? 22.542 2.495 7.408 1.00 62.22 104 LYS A N 1
ATOM 842 C CA . LYS A 1 104 ? 23.944 2.705 7.799 1.00 62.22 104 LYS A CA 1
ATOM 843 C C . LYS A 1 104 ? 24.901 2.830 6.597 1.00 62.22 104 LYS A C 1
ATOM 845 O O . LYS A 1 104 ? 26.016 3.303 6.762 1.00 62.22 104 LYS A O 1
ATOM 850 N N . ILE A 1 105 ? 24.463 2.443 5.395 1.00 58.19 105 ILE A N 1
ATOM 851 C CA . ILE A 1 105 ? 25.243 2.416 4.144 1.00 58.19 105 ILE A CA 1
ATOM 852 C C . ILE A 1 105 ? 25.187 3.723 3.309 1.00 58.19 105 ILE A C 1
ATOM 854 O O . ILE A 1 105 ? 26.166 3.980 2.619 1.00 58.19 105 ILE A O 1
ATOM 858 N N . PRO A 1 106 ? 24.154 4.603 3.335 1.00 54.16 106 PRO A N 1
ATOM 859 C CA . PRO A 1 106 ? 24.139 5.850 2.562 1.00 54.16 106 PRO A CA 1
ATOM 860 C C . PRO A 1 106 ? 25.292 6.815 2.855 1.00 54.16 106 PRO A C 1
ATOM 862 O O . PRO A 1 106 ? 25.542 7.707 2.054 1.00 54.16 106 PRO A O 1
ATOM 865 N N . ALA A 1 107 ? 26.021 6.639 3.962 1.00 54.00 107 ALA A N 1
ATOM 866 C CA . ALA A 1 107 ? 27.291 7.337 4.168 1.00 54.00 107 ALA A CA 1
ATOM 867 C C . ALA A 1 107 ? 28.351 6.964 3.100 1.00 54.00 107 ALA A C 1
ATOM 869 O O . ALA A 1 107 ? 29.223 7.771 2.800 1.00 54.00 107 ALA A O 1
ATOM 870 N N . LEU A 1 108 ? 28.253 5.771 2.501 1.00 52.34 108 LEU A N 1
ATOM 871 C CA . LEU A 1 108 ? 29.172 5.212 1.499 1.00 52.34 108 LEU A CA 1
ATOM 872 C C . LEU A 1 108 ? 28.653 5.309 0.055 1.00 52.34 108 LEU A C 1
ATOM 874 O O . LEU A 1 108 ? 29.446 5.350 -0.882 1.00 52.34 108 LEU A O 1
ATOM 878 N N . LEU A 1 109 ? 27.334 5.358 -0.154 1.00 54.59 109 LEU A N 1
ATOM 879 C CA . LEU A 1 109 ? 26.715 5.431 -1.482 1.00 54.59 109 LEU A CA 1
ATOM 880 C C . LEU A 1 109 ? 25.845 6.689 -1.555 1.00 54.59 109 LEU A C 1
ATOM 882 O O . LEU A 1 109 ? 24.870 6.794 -0.820 1.00 54.59 109 LEU A O 1
ATOM 886 N N . LYS A 1 110 ? 26.186 7.622 -2.458 1.00 56.88 110 LYS A N 1
ATOM 887 C CA . LYS A 1 110 ? 25.604 8.972 -2.667 1.00 56.88 110 LYS A CA 1
ATOM 888 C C . LYS A 1 110 ? 24.089 9.025 -3.005 1.00 56.88 110 LYS A C 1
ATOM 890 O O . LYS A 1 110 ? 23.633 9.965 -3.653 1.00 56.88 110 LYS A O 1
ATOM 895 N N . GLY A 1 111 ? 23.284 8.036 -2.622 1.00 59.94 111 GLY A N 1
ATOM 896 C CA . GLY A 1 111 ? 21.832 8.041 -2.786 1.00 59.94 111 GLY A CA 1
ATOM 897 C C . GLY A 1 111 ? 21.149 8.840 -1.677 1.00 59.94 111 GLY A C 1
ATOM 898 O O . GLY A 1 111 ? 21.287 8.518 -0.497 1.00 59.94 111 GLY A O 1
ATOM 899 N N . LYS A 1 112 ? 20.373 9.871 -2.038 1.00 62.69 112 LYS A N 1
ATOM 900 C CA . LYS A 1 112 ? 19.543 10.588 -1.060 1.00 62.69 112 LYS A CA 1
ATOM 901 C C . LYS A 1 112 ? 18.408 9.676 -0.570 1.00 62.69 112 LYS A C 1
ATOM 903 O O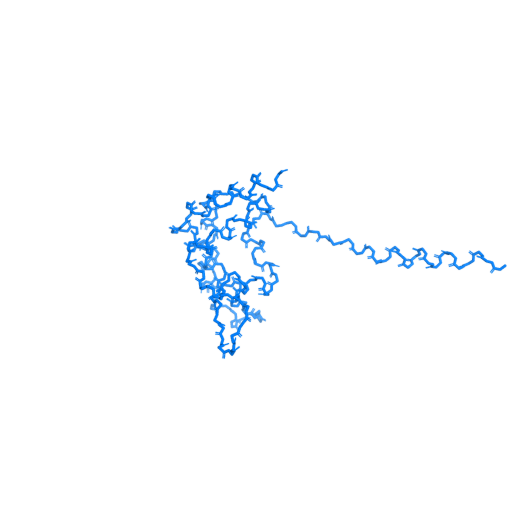 . LYS A 1 112 ? 17.689 9.121 -1.402 1.00 62.69 112 LYS A O 1
ATOM 908 N N . PRO A 1 113 ? 18.194 9.546 0.751 1.00 67.00 113 PRO A N 1
ATOM 909 C CA . PRO A 1 113 ? 17.043 8.820 1.274 1.00 67.00 113 PRO A CA 1
ATOM 910 C C . PRO A 1 113 ? 15.735 9.491 0.826 1.00 67.00 113 PRO A C 1
ATOM 912 O O . PRO A 1 113 ? 15.647 10.719 0.788 1.00 67.00 113 PRO A O 1
ATOM 915 N N . ASN A 1 114 ? 14.705 8.693 0.520 1.00 77.50 114 ASN A N 1
ATOM 916 C CA . ASN A 1 114 ? 13.341 9.183 0.298 1.00 77.50 114 ASN A CA 1
ATOM 917 C C . ASN A 1 114 ? 12.492 8.920 1.560 1.00 77.50 114 ASN A C 1
ATOM 919 O O . ASN A 1 114 ? 11.906 7.841 1.693 1.00 77.50 114 ASN A O 1
ATOM 923 N N . PRO A 1 115 ? 12.422 9.878 2.505 1.00 79.12 115 PRO A N 1
ATOM 924 C CA . PRO A 1 115 ? 11.771 9.668 3.797 1.00 79.12 115 PRO A CA 1
ATOM 925 C C . PRO A 1 115 ? 10.260 9.439 3.673 1.00 79.12 115 PRO A C 1
ATOM 927 O O . PRO A 1 115 ? 9.693 8.712 4.485 1.00 79.12 115 PRO A O 1
ATOM 930 N N . THR A 1 116 ? 9.608 10.012 2.656 1.00 84.06 116 THR A N 1
ATOM 931 C CA . THR A 1 116 ? 8.166 9.845 2.427 1.00 84.06 116 THR A CA 1
ATOM 932 C C . THR A 1 116 ? 7.849 8.425 1.970 1.00 84.06 116 THR A C 1
ATOM 934 O O . THR A 1 116 ? 6.981 7.777 2.552 1.00 84.06 116 THR A O 1
ATOM 937 N N . ALA A 1 117 ? 8.603 7.902 0.998 1.00 84.31 117 ALA A N 1
ATOM 938 C CA . ALA A 1 117 ? 8.468 6.515 0.554 1.00 84.31 117 ALA A CA 1
ATOM 939 C C . ALA A 1 117 ? 8.769 5.527 1.692 1.00 84.31 117 ALA A C 1
ATOM 941 O O . ALA A 1 117 ? 8.089 4.513 1.841 1.00 84.31 117 ALA A O 1
ATOM 942 N N . ASP A 1 118 ? 9.764 5.824 2.532 1.00 83.62 118 ASP A N 1
ATOM 943 C CA . ASP A 1 118 ? 10.060 5.021 3.721 1.00 83.62 118 ASP A CA 1
ATOM 944 C C . ASP A 1 118 ? 8.913 5.030 4.733 1.00 83.62 118 ASP A C 1
ATOM 946 O O . ASP A 1 118 ? 8.561 3.976 5.271 1.00 83.62 118 ASP A O 1
ATOM 950 N N . LYS A 1 119 ? 8.316 6.199 4.988 1.00 86.88 119 LYS A N 1
ATOM 951 C CA . LYS A 1 119 ? 7.156 6.320 5.876 1.00 86.88 119 LYS A CA 1
ATOM 952 C C . LYS A 1 119 ? 5.981 5.512 5.316 1.00 86.88 119 LYS A C 1
ATOM 954 O O . LYS A 1 119 ? 5.408 4.719 6.055 1.00 86.88 119 LYS A O 1
ATOM 959 N N . LEU A 1 120 ? 5.699 5.622 4.015 1.00 89.62 120 LEU A N 1
ATOM 960 C CA . LEU A 1 120 ? 4.635 4.872 3.338 1.00 89.62 120 LEU A CA 1
ATOM 961 C C . LEU A 1 120 ? 4.824 3.357 3.481 1.00 89.62 120 LEU A C 1
ATOM 963 O O . LEU A 1 120 ? 3.886 2.646 3.833 1.00 89.62 120 LEU A O 1
ATOM 967 N N . MET A 1 121 ? 6.045 2.855 3.280 1.00 89.25 121 MET A N 1
ATOM 968 C CA . MET A 1 121 ? 6.333 1.424 3.423 1.00 89.25 121 MET A CA 1
ATOM 969 C C . MET A 1 121 ? 6.210 0.916 4.859 1.00 89.25 121 MET A C 1
ATOM 971 O O . MET A 1 121 ? 5.790 -0.223 5.079 1.00 89.25 121 MET A O 1
ATOM 975 N N . ARG A 1 122 ? 6.549 1.748 5.848 1.00 88.12 122 ARG A N 1
ATOM 976 C CA . ARG A 1 122 ? 6.316 1.431 7.263 1.00 88.12 122 ARG A CA 1
ATOM 977 C C . ARG A 1 122 ? 4.823 1.381 7.571 1.00 88.12 122 ARG A C 1
ATOM 979 O O . ARG A 1 122 ? 4.379 0.405 8.173 1.00 88.12 122 ARG A O 1
ATOM 986 N N . THR A 1 123 ? 4.058 2.371 7.112 1.00 89.38 123 THR A N 1
ATOM 987 C CA . THR A 1 123 ? 2.595 2.408 7.257 1.00 89.38 123 THR A CA 1
ATOM 988 C C . THR A 1 123 ? 1.949 1.187 6.613 1.00 89.38 123 THR A C 1
ATOM 990 O O . THR A 1 123 ? 1.140 0.512 7.249 1.00 89.38 123 THR A O 1
ATOM 993 N N . PHE A 1 124 ? 2.358 0.830 5.394 1.00 92.19 124 PHE A N 1
ATOM 994 C CA . PHE A 1 124 ? 1.833 -0.357 4.726 1.00 92.19 124 PHE A CA 1
ATOM 995 C C . PHE A 1 124 ? 2.191 -1.646 5.479 1.00 92.19 124 PHE A C 1
ATOM 997 O O . PHE A 1 124 ? 1.328 -2.499 5.680 1.00 92.19 124 PHE A O 1
ATOM 1004 N N . GLY A 1 125 ? 3.421 -1.760 5.992 1.00 90.75 125 GLY A N 1
ATOM 1005 C CA . GLY A 1 125 ? 3.821 -2.882 6.846 1.00 90.75 125 GLY A CA 1
ATOM 1006 C C . GLY A 1 125 ? 2.967 -3.014 8.110 1.00 90.75 125 GLY A C 1
ATOM 1007 O O . GLY A 1 125 ? 2.511 -4.109 8.426 1.00 90.75 125 GLY A O 1
ATOM 1008 N N . GLN A 1 126 ? 2.688 -1.904 8.798 1.00 90.00 126 GLN A N 1
ATOM 1009 C CA . GLN A 1 126 ? 1.820 -1.887 9.984 1.00 90.00 126 GLN A CA 1
ATOM 1010 C C . GLN A 1 126 ? 0.361 -2.231 9.652 1.00 90.00 126 GLN A C 1
ATOM 1012 O O . GLN A 1 126 ? -0.299 -2.929 10.425 1.00 90.00 126 GLN A O 1
ATOM 1017 N N . CYS A 1 127 ? -0.141 -1.758 8.510 1.00 92.06 127 CYS A N 1
ATOM 1018 C CA . CYS A 1 127 ? -1.461 -2.108 7.992 1.00 92.06 127 CYS A CA 1
ATOM 1019 C C . CYS A 1 127 ? -1.571 -3.620 7.761 1.00 92.06 127 CYS A C 1
ATOM 1021 O O . CYS A 1 127 ? -2.463 -4.258 8.312 1.00 92.06 127 CYS A O 1
ATOM 1023 N N . VAL A 1 128 ? -0.625 -4.218 7.037 1.00 91.50 128 VAL A N 1
ATOM 1024 C CA . VAL A 1 128 ? -0.637 -5.658 6.746 1.00 91.50 128 VAL A CA 1
ATOM 1025 C C . VAL A 1 128 ? -0.473 -6.508 8.010 1.00 91.50 128 VAL A C 1
ATOM 1027 O O . VAL A 1 128 ? -1.154 -7.523 8.137 1.00 91.50 128 VAL A O 1
ATOM 1030 N N . ALA A 1 129 ? 0.386 -6.094 8.948 1.00 90.19 129 ALA A N 1
ATOM 1031 C CA . ALA A 1 129 ? 0.676 -6.858 10.162 1.00 90.19 129 ALA A CA 1
ATOM 1032 C C . ALA A 1 129 ? -0.466 -6.841 11.191 1.00 90.19 129 ALA A C 1
ATOM 1034 O O . ALA A 1 129 ? -0.736 -7.862 11.815 1.00 90.19 129 ALA A O 1
ATOM 1035 N N . HIS A 1 130 ? -1.128 -5.696 11.382 1.00 91.06 130 HIS A N 1
ATOM 1036 C CA . HIS A 1 130 ? -2.087 -5.518 12.483 1.00 91.06 130 HIS A CA 1
ATOM 1037 C C . HIS A 1 130 ? -3.530 -5.323 12.022 1.00 91.06 130 HIS A C 1
ATOM 1039 O O . HIS A 1 130 ? -4.455 -5.488 12.808 1.00 91.06 130 HIS A O 1
ATOM 1045 N N . ARG A 1 131 ? -3.734 -4.920 10.765 1.00 93.44 131 ARG A N 1
ATOM 1046 C CA . ARG A 1 131 ? -5.037 -4.527 10.203 1.00 93.44 131 ARG A CA 1
ATOM 1047 C C . ARG A 1 131 ? -5.294 -5.207 8.856 1.00 93.44 131 ARG A C 1
ATOM 1049 O O . ARG A 1 131 ? -6.071 -4.715 8.041 1.00 93.44 131 ARG A O 1
ATOM 1056 N N . GLY A 1 132 ? -4.663 -6.361 8.621 1.00 92.75 132 GLY A N 1
ATOM 1057 C CA . GLY A 1 132 ? -4.719 -7.074 7.344 1.00 92.75 132 GLY A CA 1
ATOM 1058 C C . GLY A 1 132 ? -6.140 -7.432 6.894 1.00 92.75 132 GLY A C 1
ATOM 1059 O O . GLY A 1 132 ? -6.436 -7.376 5.703 1.00 92.75 132 GLY A O 1
ATOM 1060 N N . ALA A 1 133 ? -7.047 -7.704 7.838 1.00 95.31 133 ALA A N 1
ATOM 1061 C CA . ALA A 1 133 ? -8.461 -7.947 7.546 1.00 95.31 133 ALA A CA 1
ATOM 1062 C C . ALA A 1 133 ? -9.156 -6.729 6.903 1.00 95.31 133 ALA A C 1
ATOM 1064 O O . ALA A 1 133 ? -9.942 -6.887 5.969 1.00 95.31 133 ALA A O 1
ATOM 1065 N N . ILE A 1 134 ? -8.827 -5.512 7.351 1.00 95.88 134 ILE A N 1
ATOM 1066 C CA . ILE A 1 134 ? -9.374 -4.260 6.806 1.00 95.88 134 ILE A CA 1
ATOM 1067 C C . ILE A 1 134 ? -8.861 -4.049 5.383 1.00 95.88 134 ILE A C 1
ATOM 1069 O O . ILE A 1 134 ? -9.652 -3.812 4.470 1.00 95.88 134 ILE A O 1
ATOM 1073 N N . PHE A 1 135 ? -7.550 -4.224 5.182 1.00 95.88 135 PHE A N 1
ATOM 1074 C CA . PHE A 1 135 ? -6.942 -4.189 3.851 1.00 95.88 135 PHE A CA 1
ATOM 1075 C C . PHE A 1 135 ? -7.635 -5.169 2.897 1.00 95.88 135 PHE A C 1
ATOM 1077 O O . PHE A 1 135 ? -8.044 -4.786 1.802 1.00 95.88 135 PHE A O 1
ATOM 1084 N N . HIS A 1 136 ? -7.812 -6.422 3.330 1.00 95.62 136 HIS A N 1
ATOM 1085 C CA . HIS A 1 136 ? -8.437 -7.470 2.530 1.00 95.62 136 HIS A CA 1
ATOM 1086 C C . HIS A 1 136 ? -9.861 -7.106 2.111 1.00 95.62 136 HIS A C 1
ATOM 1088 O O . HIS A 1 136 ? -10.203 -7.208 0.930 1.00 95.62 136 HIS A O 1
ATOM 1094 N N . LYS A 1 137 ? -10.677 -6.653 3.070 1.00 96.31 137 LYS A N 1
ATOM 1095 C CA . LYS A 1 137 ? -12.067 -6.251 2.837 1.00 96.31 137 LYS A CA 1
ATOM 1096 C C . LYS A 1 137 ? -12.153 -5.118 1.814 1.00 96.31 137 LYS A C 1
ATOM 1098 O O . LYS A 1 137 ? -12.875 -5.247 0.827 1.00 96.31 137 LYS A O 1
ATOM 1103 N N . CYS A 1 138 ? -11.399 -4.040 2.024 1.00 96.75 138 CYS A N 1
ATOM 1104 C CA . CYS A 1 138 ? -11.440 -2.871 1.147 1.00 96.75 138 CYS A CA 1
ATOM 1105 C C . CYS A 1 138 ? -10.876 -3.166 -0.250 1.00 96.75 138 CYS A C 1
ATOM 1107 O O . CYS A 1 138 ? -11.438 -2.708 -1.242 1.00 96.75 138 CYS A O 1
ATOM 1109 N N . CYS A 1 139 ? -9.829 -3.992 -0.342 1.00 97.12 139 CYS A N 1
ATOM 1110 C CA . CYS A 1 139 ? -9.288 -4.433 -1.624 1.00 97.12 139 CYS A CA 1
ATOM 1111 C C . CYS A 1 139 ? -10.282 -5.277 -2.415 1.00 97.12 139 CYS A C 1
ATOM 1113 O O . CYS A 1 139 ? -10.514 -4.992 -3.587 1.00 97.12 139 CYS A O 1
ATOM 1115 N N . ARG A 1 140 ? -10.906 -6.290 -1.792 1.00 96.56 140 ARG A N 1
ATOM 1116 C CA . ARG A 1 140 ? -11.900 -7.123 -2.486 1.00 96.56 140 ARG A CA 1
ATOM 1117 C C . ARG A 1 140 ? -13.066 -6.290 -2.993 1.00 96.56 140 ARG A C 1
ATOM 1119 O O . ARG A 1 140 ? -13.492 -6.484 -4.123 1.00 96.56 140 ARG A O 1
ATOM 1126 N N . HIS A 1 141 ? -13.562 -5.373 -2.165 1.00 95.81 141 HIS A N 1
ATOM 1127 C CA . HIS A 1 141 ? -14.651 -4.493 -2.560 1.00 95.81 141 HIS A CA 1
ATOM 1128 C C . HIS A 1 141 ? -14.275 -3.648 -3.785 1.00 95.81 141 HIS A C 1
ATOM 1130 O O . HIS A 1 141 ? -14.986 -3.681 -4.782 1.00 95.81 141 HIS A O 1
ATOM 1136 N N . ALA A 1 142 ? -13.119 -2.980 -3.754 1.00 95.88 142 ALA A N 1
ATOM 1137 C CA . ALA A 1 142 ? -12.649 -2.174 -4.877 1.00 95.88 142 ALA A CA 1
ATOM 1138 C C . ALA A 1 142 ? -12.387 -3.002 -6.146 1.00 95.88 142 ALA A C 1
ATOM 1140 O O . ALA A 1 142 ? -12.738 -2.570 -7.241 1.00 95.88 142 ALA A O 1
ATOM 1141 N N . ALA A 1 143 ? -11.827 -4.207 -6.009 1.00 94.69 143 ALA A N 1
ATOM 1142 C CA . ALA A 1 143 ? -11.571 -5.102 -7.135 1.00 94.69 143 ALA A CA 1
ATOM 1143 C C . ALA A 1 143 ? -12.864 -5.518 -7.855 1.00 94.69 143 ALA A C 1
ATOM 1145 O O . ALA A 1 143 ? -12.875 -5.584 -9.078 1.00 94.69 143 ALA A O 1
ATOM 1146 N N . LEU A 1 144 ? -13.951 -5.748 -7.110 1.00 92.81 144 LEU A N 1
ATOM 1147 C CA . LEU A 1 144 ? -15.265 -6.083 -7.674 1.00 92.81 144 LEU A CA 1
ATOM 1148 C C . LEU A 1 144 ? -15.974 -4.884 -8.316 1.00 92.81 144 LEU A C 1
ATOM 1150 O O . LEU A 1 144 ? -16.822 -5.074 -9.176 1.00 92.81 144 LEU A O 1
ATOM 1154 N N . MET A 1 145 ? -15.666 -3.659 -7.884 1.00 85.62 145 MET A N 1
ATOM 1155 C CA . MET A 1 145 ? -16.239 -2.438 -8.470 1.00 85.62 145 MET A CA 1
ATOM 1156 C C . MET A 1 145 ? -15.452 -1.923 -9.682 1.00 85.62 145 MET A C 1
ATOM 1158 O O . MET A 1 145 ? -15.914 -1.014 -10.364 1.00 85.62 145 MET A O 1
ATOM 1162 N N . SER A 1 146 ? -14.252 -2.461 -9.916 1.00 73.62 146 SER A N 1
ATOM 1163 C CA . SER A 1 146 ? -13.346 -2.047 -10.998 1.00 73.62 146 SER A CA 1
ATOM 1164 C C . SER A 1 146 ? -13.422 -2.952 -12.237 1.00 73.62 146 SER A C 1
ATOM 1166 O O . SER A 1 146 ? -12.728 -2.686 -13.219 1.00 73.62 146 SER A O 1
ATOM 1168 N N . THR A 1 147 ? -14.215 -4.025 -12.167 1.00 57.94 147 THR A N 1
ATOM 1169 C CA . THR A 1 147 ? -14.584 -4.934 -13.269 1.00 57.94 147 THR A CA 1
ATOM 1170 C C . THR A 1 147 ? -15.919 -4.539 -13.868 1.00 57.94 147 THR A C 1
ATOM 1172 O O . THR A 1 147 ? -16.005 -4.513 -15.113 1.00 57.94 147 THR A O 1
#

Secondary structure (DSSP, 8-state):
--SSHHHHHHHHHHTS---------SSHHHHHHHS-HHHHHHHH----------SS--------HHHHHHHHHHHHHHTT----THHHHHHHHHHHHHHHHHTTSTTTS-PPP-HHHHHHHHHHHHHHHHSHHHHHHHHHHHHHH--

Radius of gyration: 21.46 Å; Cα contacts (8 Å, |Δi|>4): 133; chains: 1; bounding box: 47×44×68 Å

pLDDT: mean 74.11, std 19.56, range [33.84, 97.12]

Foldseek 3Di:
DPDPPVVVVVVVVVVPPPPPPPPDDPALLVVLLPPDLVVLCVLQDQDDDDDDDDDDDPDRHRQDLLNSLLVSLLVCLLSVHDLQLVVCQVVLVVVLVVCVVCVVVCVPPVDDDDVSSNSSSVSSNCCSPPVSVSSSVSNVVNNVVND

Nearest PDB structures (foldseek):
  1g5m-assembly1_A  TM=1.843E-01  e=6.360E+00  Homo sapiens
  2y6w-assembly1_A  TM=1.558E-01  e=9.031E+00  Homo sapiens

Mean predicted aligned error: 12.88 Å

Organism: NCBI:txid2747483